Protein AF-A0A1E3SC36-F1 (afdb_monomer_lite)

pLDDT: mean 74.23, std 11.73, range [41.34, 86.38]

Structure (mmCIF, N/CA/C/O backbone):
data_AF-A0A1E3SC36-F1
#
_entry.id   AF-A0A1E3SC36-F1
#
loop_
_atom_site.group_PDB
_atom_site.id
_atom_site.type_symbol
_atom_site.label_atom_id
_atom_site.label_alt_id
_atom_site.label_comp_id
_atom_site.label_asym_id
_atom_site.label_entity_id
_atom_site.label_seq_id
_atom_site.pdbx_PDB_ins_code
_atom_site.Cartn_x
_atom_site.Cartn_y
_atom_site.Cartn_z
_atom_site.occupancy
_atom_site.B_iso_or_equiv
_atom_site.auth_seq_id
_atom_site.auth_comp_id
_atom_site.auth_asym_id
_atom_site.auth_atom_id
_atom_site.pdbx_PDB_model_num
ATOM 1 N N . MET A 1 1 ? -5.834 4.075 11.960 1.00 76.75 1 MET A N 1
ATOM 2 C CA . MET A 1 1 ? -5.248 5.197 11.174 1.00 76.75 1 MET A CA 1
ATOM 3 C C . MET A 1 1 ? -5.661 5.044 9.710 1.00 76.75 1 MET A C 1
ATOM 5 O O . MET A 1 1 ? -5.783 3.915 9.268 1.00 76.75 1 MET A O 1
ATOM 9 N N . LYS A 1 2 ? -5.982 6.123 8.973 1.00 79.94 2 LYS A N 1
ATOM 10 C CA . LYS A 1 2 ? -6.693 6.031 7.674 1.00 79.94 2 LYS A CA 1
ATOM 11 C C . LYS A 1 2 ? -5.817 6.387 6.478 1.00 79.94 2 LYS A C 1
ATOM 13 O O . LYS A 1 2 ? -5.157 7.421 6.517 1.00 79.94 2 LYS A O 1
ATOM 18 N N . ILE A 1 3 ? -5.836 5.557 5.435 1.00 80.12 3 ILE A N 1
ATOM 19 C CA . ILE A 1 3 ? -4.946 5.669 4.270 1.00 80.12 3 ILE A CA 1
ATOM 20 C C . ILE A 1 3 ? -5.689 5.324 2.985 1.00 80.12 3 ILE A C 1
ATOM 22 O O . ILE A 1 3 ? -6.477 4.381 2.949 1.00 80.12 3 ILE A O 1
ATOM 26 N N . ASP A 1 4 ? -5.382 6.043 1.907 1.00 83.50 4 ASP A N 1
ATOM 27 C CA . ASP A 1 4 ? -5.827 5.688 0.564 1.00 83.50 4 ASP A CA 1
ATOM 28 C C . ASP A 1 4 ? -5.247 4.339 0.114 1.00 83.50 4 ASP A C 1
ATOM 30 O O . ASP A 1 4 ? -4.034 4.160 -0.027 1.00 83.50 4 ASP A O 1
ATOM 34 N N . LYS A 1 5 ? -6.132 3.400 -0.220 1.00 83.31 5 LYS A N 1
ATOM 35 C CA . LYS A 1 5 ? -5.809 2.081 -0.773 1.00 83.31 5 LYS A CA 1
ATOM 36 C C . LYS A 1 5 ? -4.889 2.180 -1.981 1.00 83.31 5 LYS A C 1
ATOM 38 O O . LYS A 1 5 ? -3.942 1.412 -2.096 1.00 83.31 5 LYS A O 1
ATOM 43 N N . SER A 1 6 ? -5.150 3.135 -2.872 1.00 81.00 6 SER A N 1
ATOM 44 C CA . SER A 1 6 ? -4.331 3.349 -4.070 1.00 81.00 6 SER A CA 1
ATOM 45 C C . SER A 1 6 ? -2.912 3.808 -3.728 1.00 81.00 6 SER A C 1
ATOM 47 O O . SER A 1 6 ? -1.969 3.402 -4.403 1.00 81.00 6 SER A O 1
ATOM 49 N N . ASN A 1 7 ? -2.759 4.615 -2.673 1.00 80.25 7 ASN A N 1
ATOM 50 C CA . ASN A 1 7 ? -1.457 5.087 -2.211 1.00 80.25 7 ASN A CA 1
ATOM 51 C C . ASN A 1 7 ? -0.660 3.947 -1.566 1.00 80.25 7 ASN A C 1
ATOM 53 O O . ASN A 1 7 ? 0.494 3.717 -1.911 1.00 80.25 7 ASN A O 1
ATOM 57 N N . LEU A 1 8 ? -1.314 3.155 -0.713 1.00 82.31 8 LEU A N 1
ATOM 58 C CA . LEU A 1 8 ? -0.699 1.978 -0.101 1.00 82.31 8 LEU A CA 1
ATOM 59 C C . LEU A 1 8 ? -0.274 0.942 -1.156 1.00 82.31 8 LEU A C 1
ATOM 61 O O . LEU A 1 8 ? 0.817 0.393 -1.072 1.00 82.31 8 LEU A O 1
ATOM 65 N N . VAL A 1 9 ? -1.088 0.712 -2.192 1.00 83.81 9 VAL A N 1
ATOM 66 C CA . VAL A 1 9 ? -0.713 -0.150 -3.328 1.00 83.81 9 VAL A CA 1
ATOM 67 C C . VAL A 1 9 ? 0.520 0.387 -4.059 1.00 83.81 9 VAL A C 1
ATOM 69 O O . VAL A 1 9 ? 1.404 -0.399 -4.388 1.00 83.81 9 VAL A O 1
ATOM 72 N N . ALA A 1 10 ? 0.595 1.696 -4.317 1.00 81.50 10 ALA A N 1
ATOM 73 C CA . ALA A 1 10 ? 1.748 2.301 -4.983 1.00 81.50 10 ALA A CA 1
ATOM 74 C C . ALA A 1 10 ? 3.030 2.135 -4.155 1.00 81.50 10 ALA A C 1
ATOM 76 O O . ALA A 1 10 ? 4.032 1.661 -4.681 1.00 81.50 10 ALA A O 1
ATOM 77 N N . LEU A 1 11 ? 2.967 2.415 -2.853 1.00 82.69 11 LEU A N 1
ATOM 78 C CA . LEU A 1 11 ? 4.099 2.255 -1.939 1.00 82.69 11 LEU A CA 1
ATOM 79 C C . LEU A 1 11 ? 4.571 0.803 -1.834 1.00 82.69 11 LEU A C 1
ATOM 81 O O . LEU A 1 11 ? 5.769 0.538 -1.876 1.00 82.69 11 LEU A O 1
ATOM 85 N N . LEU A 1 12 ? 3.645 -0.156 -1.769 1.00 82.81 12 LEU A N 1
ATOM 86 C CA . LEU A 1 12 ? 4.000 -1.576 -1.766 1.00 82.81 12 LEU A CA 1
ATOM 87 C C . LEU A 1 12 ? 4.711 -1.988 -3.064 1.00 82.81 12 LEU A C 1
ATOM 89 O O . LEU A 1 12 ? 5.668 -2.757 -3.016 1.00 82.81 12 LEU A O 1
ATOM 93 N N . LEU A 1 13 ? 4.300 -1.450 -4.218 1.00 80.25 13 LEU A N 1
ATOM 94 C CA . LEU A 1 13 ? 5.005 -1.679 -5.486 1.00 80.25 13 LEU A CA 1
ATOM 95 C C . LEU A 1 13 ? 6.401 -1.042 -5.500 1.00 80.25 13 LEU A C 1
ATOM 97 O O . LEU A 1 13 ? 7.331 -1.645 -6.028 1.00 80.25 13 LEU A O 1
ATOM 101 N N . GLU A 1 14 ? 6.561 0.149 -4.923 1.00 80.12 14 GLU A N 1
ATOM 102 C CA . GLU A 1 14 ? 7.853 0.844 -4.843 1.00 80.12 14 GLU A CA 1
ATOM 103 C C . GLU A 1 14 ? 8.858 0.128 -3.933 1.00 80.12 14 GLU A C 1
ATOM 105 O O . GLU A 1 14 ? 10.050 0.091 -4.237 1.00 80.12 14 GLU A O 1
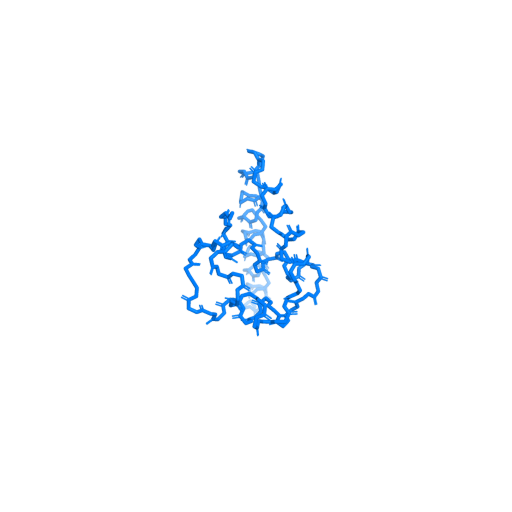ATOM 110 N N . VAL A 1 15 ? 8.380 -0.485 -2.848 1.00 78.38 15 VAL A N 1
ATOM 111 C CA . VAL A 1 15 ? 9.211 -1.213 -1.874 1.00 78.38 15 VAL A CA 1
ATOM 112 C C . VAL A 1 15 ? 9.491 -2.663 -2.310 1.00 78.38 15 VAL A C 1
ATOM 114 O O . VAL A 1 15 ? 10.380 -3.317 -1.767 1.00 78.38 15 VAL A O 1
ATOM 117 N N . GLY A 1 16 ? 8.809 -3.151 -3.352 1.00 77.88 16 GLY A N 1
ATOM 118 C CA . GLY A 1 16 ? 8.993 -4.499 -3.907 1.00 77.88 16 GLY A CA 1
ATOM 119 C C . GLY A 1 16 ? 8.058 -5.562 -3.318 1.00 77.88 16 GLY A C 1
ATOM 120 O O . GLY A 1 16 ? 8.190 -6.744 -3.629 1.00 77.88 16 GLY A O 1
ATOM 121 N N . GLU A 1 17 ? 7.068 -5.154 -2.525 1.00 80.31 17 GLU A N 1
ATOM 122 C CA . GLU A 1 17 ? 5.997 -5.997 -1.984 1.00 80.31 17 GLU A CA 1
ATOM 123 C C . GLU A 1 17 ? 4.860 -6.180 -3.012 1.00 80.31 17 GLU A C 1
ATOM 125 O O . GLU A 1 17 ? 3.678 -5.922 -2.765 1.00 80.31 17 GLU A O 1
ATOM 130 N N . GLU A 1 18 ? 5.216 -6.644 -4.213 1.00 81.38 18 GLU A N 1
ATOM 131 C CA . GLU A 1 18 ? 4.307 -6.757 -5.363 1.00 81.38 18 GLU A CA 1
ATOM 132 C C . GLU A 1 18 ? 3.120 -7.691 -5.091 1.00 81.38 18 GLU A C 1
ATOM 134 O O . GLU A 1 18 ? 1.995 -7.436 -5.528 1.00 81.38 18 GLU A O 1
ATOM 139 N N . ASN A 1 19 ? 3.345 -8.777 -4.347 1.00 82.69 19 ASN A N 1
ATOM 140 C CA . ASN A 1 19 ? 2.293 -9.741 -4.032 1.00 82.69 19 ASN A CA 1
ATOM 141 C C . ASN A 1 19 ? 1.235 -9.126 -3.103 1.00 82.69 19 ASN A C 1
ATOM 143 O O . ASN A 1 19 ? 0.037 -9.228 -3.376 1.00 82.69 19 ASN A O 1
ATOM 147 N N . ALA A 1 20 ? 1.671 -8.423 -2.053 1.00 81.19 20 ALA A N 1
ATOM 148 C CA . ALA A 1 20 ? 0.773 -7.700 -1.162 1.00 81.19 20 ALA A CA 1
ATOM 149 C C . ALA A 1 20 ? 0.043 -6.577 -1.912 1.00 81.19 20 ALA A C 1
ATOM 151 O O . ALA A 1 20 ? -1.171 -6.445 -1.769 1.00 81.19 20 ALA A O 1
ATOM 152 N N . ALA A 1 21 ? 0.736 -5.839 -2.787 1.00 83.19 21 ALA A N 1
ATOM 153 C CA . ALA A 1 21 ? 0.136 -4.792 -3.613 1.00 83.19 21 ALA A CA 1
ATOM 154 C C . ALA A 1 21 ? -0.978 -5.326 -4.530 1.00 83.19 21 ALA A C 1
ATOM 156 O O . ALA A 1 21 ? -2.058 -4.738 -4.617 1.00 83.19 21 ALA A O 1
ATOM 157 N N . VAL A 1 22 ? -0.753 -6.465 -5.192 1.00 84.94 22 VAL A N 1
ATOM 158 C CA . VAL A 1 22 ? -1.745 -7.098 -6.076 1.00 84.94 22 VAL A CA 1
ATOM 159 C C . VAL A 1 22 ? -2.951 -7.605 -5.285 1.00 84.94 22 VAL A C 1
ATOM 161 O O . VAL A 1 22 ? -4.095 -7.412 -5.711 1.00 84.94 22 VAL A O 1
ATOM 164 N N . LEU A 1 23 ? -2.721 -8.247 -4.137 1.00 86.38 23 LEU A N 1
ATOM 165 C CA . LEU A 1 23 ? -3.799 -8.736 -3.277 1.00 86.38 23 LEU A CA 1
ATOM 166 C C . LEU A 1 23 ? -4.617 -7.579 -2.699 1.00 86.38 23 LEU A C 1
ATOM 168 O O . LEU A 1 23 ? -5.848 -7.620 -2.731 1.00 86.38 23 LEU A O 1
ATOM 172 N N . LEU A 1 24 ? -3.944 -6.513 -2.273 1.00 83.25 24 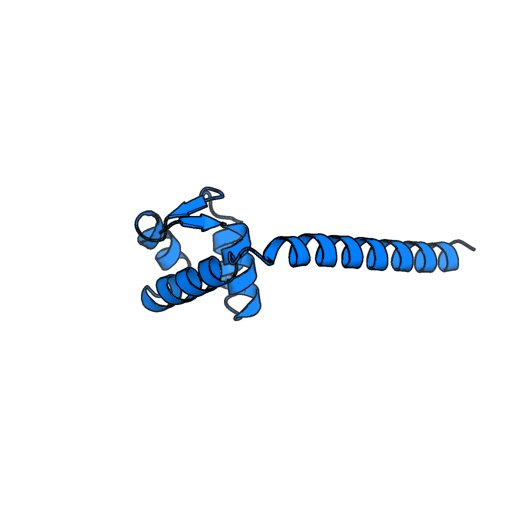LEU A N 1
ATOM 173 C CA . LEU A 1 24 ? -4.565 -5.294 -1.782 1.00 83.25 24 LEU A CA 1
ATOM 174 C C . LEU A 1 24 ? -5.396 -4.614 -2.874 1.00 83.25 24 LEU A C 1
ATOM 176 O O . LEU A 1 24 ? -6.566 -4.311 -2.639 1.00 83.25 24 LEU A O 1
ATOM 180 N N . ALA A 1 25 ? -4.855 -4.451 -4.084 1.00 82.56 25 ALA A N 1
ATOM 181 C CA . ALA A 1 25 ? -5.555 -3.845 -5.218 1.00 82.56 25 ALA A CA 1
ATOM 182 C C . ALA A 1 25 ? -6.827 -4.618 -5.605 1.00 82.56 25 ALA A C 1
ATOM 184 O O . ALA A 1 25 ? -7.848 -4.012 -5.933 1.00 82.56 25 ALA A O 1
ATOM 185 N N . ARG A 1 26 ? -6.795 -5.956 -5.529 1.00 83.12 26 ARG A N 1
ATOM 186 C CA . ARG A 1 26 ? -7.950 -6.820 -5.834 1.00 83.12 26 ARG A CA 1
ATOM 187 C C . ARG A 1 26 ? -8.897 -7.042 -4.656 1.00 83.12 26 ARG A C 1
ATOM 189 O O . ARG A 1 26 ? -9.968 -7.618 -4.853 1.00 83.12 26 ARG A O 1
ATOM 196 N N . SER A 1 27 ? -8.517 -6.629 -3.452 1.00 82.88 27 SER A N 1
ATOM 197 C CA . SER A 1 27 ? -9.335 -6.815 -2.257 1.00 82.88 27 SER A CA 1
ATOM 198 C C . SER A 1 27 ? -10.638 -6.014 -2.327 1.00 82.88 27 SER A C 1
ATOM 200 O O . SER A 1 27 ? -10.723 -4.978 -2.989 1.00 82.88 27 SER A O 1
ATOM 202 N N . LEU A 1 28 ? -11.644 -6.464 -1.575 1.00 82.00 28 LEU A N 1
ATOM 203 C CA . LEU A 1 28 ? -12.903 -5.739 -1.367 1.00 82.00 28 LEU A CA 1
ATOM 204 C C . LEU A 1 28 ? -12.779 -4.625 -0.317 1.00 82.00 28 LEU A C 1
ATOM 206 O O . LEU A 1 28 ? -13.795 -4.076 0.107 1.00 82.00 28 LEU A O 1
ATOM 210 N N . LEU A 1 29 ? -11.556 -4.306 0.122 1.00 80.56 29 LEU A N 1
ATOM 211 C CA . LEU A 1 29 ? -11.341 -3.205 1.047 1.00 80.56 29 LEU A CA 1
ATOM 212 C C . LEU A 1 29 ? -11.770 -1.880 0.404 1.00 80.56 29 LEU A C 1
ATOM 214 O O . LEU A 1 29 ? -11.558 -1.701 -0.806 1.00 80.56 29 LEU A O 1
ATOM 218 N N . PRO A 1 30 ? -12.364 -0.977 1.204 1.00 79.12 30 PRO A N 1
ATOM 219 C CA . PRO A 1 30 ? -12.731 0.361 0.760 1.00 79.12 30 PRO A CA 1
ATOM 220 C C . PRO A 1 30 ? -11.511 1.148 0.270 1.00 79.12 30 PRO A C 1
ATOM 222 O O . PRO A 1 30 ? -10.373 0.823 0.607 1.00 79.12 30 PRO A O 1
ATOM 225 N N . ASP A 1 31 ? -11.759 2.201 -0.512 1.00 78.06 31 ASP A N 1
ATOM 226 C CA . ASP A 1 31 ? -10.703 3.113 -0.970 1.00 78.06 31 ASP A CA 1
ATOM 227 C C . ASP A 1 31 ? -9.969 3.789 0.199 1.00 78.06 31 ASP A C 1
ATOM 229 O O . ASP A 1 31 ? -8.788 4.082 0.078 1.00 78.06 31 ASP A O 1
ATOM 233 N N . GLU A 1 32 ? -10.632 3.966 1.345 1.00 82.69 32 GLU A N 1
ATOM 234 C CA . GLU A 1 32 ? -10.027 4.423 2.600 1.00 82.69 32 GLU A CA 1
ATOM 235 C C . GLU A 1 32 ? -9.856 3.234 3.560 1.00 82.69 32 GLU A C 1
ATOM 237 O O . GLU A 1 32 ? -10.835 2.743 4.129 1.00 82.69 32 GLU A O 1
ATOM 242 N N . ILE A 1 33 ? -8.619 2.774 3.739 1.00 83.06 33 ILE A N 1
ATOM 243 C CA . ILE A 1 33 ? -8.252 1.660 4.617 1.00 83.06 33 ILE A CA 1
ATOM 244 C C . ILE A 1 33 ? -7.959 2.192 6.010 1.00 83.06 33 ILE A C 1
ATOM 246 O O . ILE A 1 33 ? -7.171 3.122 6.169 1.00 83.06 33 ILE A O 1
ATOM 250 N N . ASP A 1 34 ? -8.557 1.573 7.023 1.00 84.06 34 ASP A N 1
ATOM 251 C CA . ASP A 1 34 ? -8.218 1.840 8.412 1.00 84.06 34 ASP A CA 1
ATOM 252 C C . ASP A 1 34 ? -7.240 0.774 8.906 1.00 84.06 34 ASP A C 1
ATOM 254 O O . ASP A 1 34 ? -7.621 -0.366 9.154 1.00 84.06 34 ASP A O 1
ATOM 258 N N . THR A 1 35 ? -5.974 1.139 9.068 1.00 77.75 35 THR A N 1
ATOM 259 C CA . THR A 1 35 ? -4.887 0.227 9.446 1.00 77.75 35 THR A CA 1
ATOM 260 C C . THR A 1 35 ? -5.079 -0.442 10.801 1.00 77.75 35 THR A C 1
ATOM 262 O O . THR A 1 35 ? -4.443 -1.456 11.054 1.00 77.75 35 THR A O 1
ATOM 265 N N . GLU A 1 36 ? -5.963 0.068 11.664 1.00 81.00 36 GLU A N 1
ATOM 266 C CA . GLU A 1 36 ? -6.286 -0.567 12.947 1.00 81.00 36 GLU A CA 1
ATOM 267 C C . GLU A 1 36 ? -7.441 -1.563 12.811 1.00 81.00 36 GLU A C 1
ATOM 269 O O . GLU A 1 36 ? -7.410 -2.645 13.397 1.00 81.00 36 GLU A O 1
ATOM 274 N N . ARG A 1 37 ? -8.466 -1.213 12.026 1.00 82.44 37 ARG A N 1
ATOM 275 C CA . ARG A 1 37 ? -9.655 -2.055 11.826 1.00 82.44 37 ARG A CA 1
ATOM 276 C C . ARG A 1 37 ? -9.415 -3.160 10.801 1.00 82.44 37 ARG A C 1
ATOM 278 O O . ARG A 1 37 ? -9.909 -4.271 10.964 1.00 82.44 37 ARG A O 1
ATOM 285 N N . ASP A 1 38 ? -8.663 -2.838 9.760 1.00 83.75 38 ASP A N 1
ATOM 286 C CA . ASP A 1 38 ? -8.403 -3.688 8.605 1.00 83.75 38 ASP A CA 1
ATOM 287 C C . ASP A 1 38 ? -7.043 -4.409 8.733 1.00 83.75 38 ASP A C 1
ATOM 289 O O . ASP A 1 38 ? -6.641 -5.138 7.826 1.00 83.75 38 ASP A O 1
ATOM 293 N N . LEU A 1 39 ? -6.366 -4.275 9.886 1.00 82.06 39 LEU A N 1
ATOM 294 C CA . LEU A 1 39 ? -5.068 -4.891 10.192 1.00 82.06 39 LEU A CA 1
ATOM 295 C C . LEU A 1 39 ? -5.050 -6.394 9.906 1.00 82.06 39 LEU A C 1
A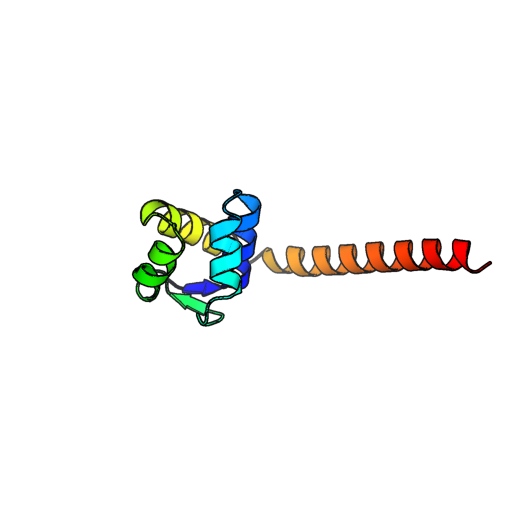TOM 297 O O . LEU A 1 39 ? -4.128 -6.895 9.279 1.00 82.06 39 LEU A O 1
ATOM 301 N N . ASP A 1 40 ? -6.086 -7.115 10.333 1.00 82.19 40 ASP A N 1
ATOM 302 C CA . ASP A 1 40 ? -6.202 -8.567 10.144 1.00 82.19 40 ASP A CA 1
ATOM 303 C C . ASP A 1 40 ? -6.259 -8.959 8.657 1.00 82.19 40 ASP A C 1
ATOM 305 O O . ASP A 1 40 ? -5.657 -9.942 8.215 1.00 82.19 40 ASP A O 1
ATOM 309 N N . THR A 1 41 ? -6.911 -8.119 7.850 1.00 83.62 41 THR A N 1
ATOM 310 C CA . THR A 1 41 ? -6.991 -8.305 6.398 1.00 83.62 41 THR A CA 1
ATOM 311 C C . THR A 1 41 ? -5.664 -7.959 5.725 1.00 83.62 41 THR A C 1
ATOM 313 O O . THR A 1 41 ? -5.225 -8.697 4.847 1.00 83.62 41 THR A O 1
ATOM 316 N N . LEU A 1 42 ? -4.991 -6.892 6.166 1.00 83.38 42 LEU A N 1
ATOM 317 C CA . LEU A 1 42 ? -3.661 -6.514 5.679 1.00 83.38 42 LEU A CA 1
ATOM 318 C C . LEU A 1 42 ? -2.613 -7.588 6.007 1.00 83.38 42 LEU A C 1
ATOM 320 O O . LEU A 1 42 ? -1.847 -7.984 5.130 1.00 83.38 42 LEU A O 1
ATOM 324 N N . MET A 1 43 ? -2.647 -8.141 7.222 1.00 83.38 43 MET A N 1
ATOM 325 C CA . MET A 1 43 ? -1.783 -9.255 7.625 1.00 83.38 43 MET A CA 1
ATOM 326 C C . MET A 1 43 ? -2.050 -10.525 6.811 1.00 83.38 43 MET A C 1
ATOM 328 O O . MET A 1 43 ? -1.124 -11.260 6.472 1.00 83.38 43 MET A O 1
ATOM 332 N N . SER A 1 44 ? -3.304 -10.762 6.416 1.00 82.44 44 SER A N 1
ATOM 333 C CA . SER A 1 44 ? -3.667 -11.882 5.538 1.00 82.44 44 SER A CA 1
ATOM 334 C C . SER A 1 44 ? -3.094 -11.757 4.117 1.00 82.44 44 SER A C 1
ATOM 336 O O . SER A 1 44 ? -3.016 -12.759 3.406 1.00 82.44 44 SER A O 1
ATOM 338 N N . PHE A 1 45 ? -2.665 -10.561 3.694 1.00 81.19 45 PHE A N 1
ATOM 339 C CA . PHE A 1 45 ? -1.949 -10.353 2.429 1.00 81.19 45 PHE A CA 1
ATOM 340 C C . PHE A 1 45 ? -0.442 -10.614 2.528 1.00 81.19 45 PHE A C 1
ATOM 342 O O . PHE A 1 45 ? 0.248 -10.544 1.512 1.00 81.19 45 PHE A O 1
ATOM 349 N N . GLY A 1 46 ? 0.050 -10.972 3.718 1.00 79.00 46 GLY A N 1
ATOM 350 C CA . GLY A 1 46 ? 1.460 -11.258 3.977 1.00 79.00 46 GLY A CA 1
ATOM 351 C C . GLY A 1 46 ? 2.240 -10.086 4.568 1.00 79.00 46 GLY A C 1
ATOM 352 O O . GLY A 1 46 ? 3.453 -10.198 4.680 1.00 79.00 46 GLY A O 1
ATOM 353 N N . LEU A 1 47 ? 1.565 -8.998 4.952 1.00 81.25 47 LEU A N 1
ATOM 354 C CA . LEU A 1 47 ? 2.197 -7.859 5.615 1.00 81.25 47 LEU A CA 1
ATOM 355 C C . LEU A 1 47 ? 2.376 -8.142 7.110 1.00 81.25 47 LEU A C 1
ATOM 357 O O . LEU A 1 47 ? 1.438 -8.552 7.794 1.00 81.25 47 LEU A O 1
ATOM 361 N N . GLU A 1 48 ? 3.563 -7.891 7.648 1.00 81.31 48 GLU A N 1
ATOM 362 C CA . GLU A 1 48 ? 3.772 -7.918 9.095 1.00 81.31 48 GLU A CA 1
ATOM 363 C C . GLU A 1 48 ? 3.194 -6.662 9.753 1.00 81.31 48 GLU A C 1
ATOM 365 O O . GLU A 1 48 ? 3.073 -5.608 9.131 1.00 81.31 48 GLU A O 1
ATOM 370 N N . ARG A 1 49 ? 2.842 -6.746 11.040 1.00 77.25 49 ARG A N 1
ATOM 371 C CA . ARG A 1 49 ? 2.273 -5.602 11.768 1.00 77.25 49 ARG A CA 1
ATOM 372 C C . ARG A 1 49 ? 3.196 -4.381 11.739 1.00 77.25 49 ARG A C 1
ATOM 374 O O . ARG A 1 49 ? 2.706 -3.276 11.540 1.00 77.25 49 ARG A O 1
ATOM 381 N N . ASP A 1 50 ? 4.497 -4.592 11.921 1.00 79.19 50 ASP A N 1
ATOM 382 C CA . ASP A 1 50 ? 5.498 -3.523 11.883 1.00 79.19 50 ASP A CA 1
ATOM 383 C C . ASP A 1 50 ? 5.612 -2.904 10.481 1.00 79.19 50 ASP A C 1
ATOM 385 O O . ASP A 1 50 ? 5.706 -1.689 10.352 1.00 79.19 50 ASP A O 1
ATOM 389 N N . GLN A 1 51 ? 5.493 -3.716 9.424 1.00 79.50 51 GLN A N 1
ATOM 390 C CA . GLN A 1 51 ? 5.462 -3.231 8.041 1.00 79.50 51 GLN A CA 1
ATOM 391 C C . GLN A 1 51 ? 4.199 -2.416 7.753 1.00 79.50 51 GLN A C 1
ATOM 393 O O . GLN A 1 51 ? 4.266 -1.387 7.091 1.00 79.50 51 GLN A O 1
ATOM 398 N N . VAL A 1 52 ? 3.037 -2.854 8.252 1.00 79.88 52 VAL A N 1
ATOM 399 C CA . VAL A 1 52 ? 1.788 -2.094 8.106 1.00 79.88 52 VAL A CA 1
ATOM 400 C C . VAL A 1 52 ? 1.926 -0.723 8.754 1.00 79.88 52 VAL A C 1
ATOM 402 O O . VAL A 1 52 ? 1.502 0.247 8.142 1.00 79.88 52 VAL A O 1
ATOM 405 N N . ASP A 1 53 ? 2.517 -0.633 9.945 1.00 80.06 53 ASP A N 1
ATOM 406 C CA . ASP A 1 53 ? 2.710 0.641 10.647 1.00 80.06 53 ASP A CA 1
ATOM 407 C C . ASP A 1 53 ? 3.717 1.545 9.913 1.00 80.06 53 ASP A C 1
ATOM 409 O O . ASP A 1 53 ? 3.434 2.718 9.682 1.00 80.06 53 ASP A O 1
ATOM 413 N N . GLU A 1 54 ? 4.830 0.982 9.428 1.00 80.31 54 GLU A N 1
ATOM 414 C CA . GLU A 1 54 ? 5.840 1.699 8.637 1.00 80.31 54 GLU A CA 1
ATOM 415 C C . GLU A 1 54 ? 5.260 2.252 7.327 1.00 80.31 54 GLU A C 1
ATOM 417 O O . GLU A 1 54 ? 5.387 3.442 7.032 1.00 80.31 54 GLU A O 1
ATOM 422 N N . PHE A 1 55 ? 4.561 1.418 6.550 1.00 76.00 55 PHE A N 1
ATOM 423 C CA . PHE A 1 55 ? 3.894 1.866 5.326 1.00 76.00 55 PHE A CA 1
ATOM 424 C C . PHE A 1 55 ? 2.776 2.851 5.623 1.00 76.00 55 PHE A C 1
ATOM 426 O O . PHE A 1 55 ? 2.470 3.704 4.790 1.00 76.00 55 PHE A O 1
ATOM 433 N N . ALA A 1 56 ? 2.169 2.747 6.802 1.00 75.69 56 ALA A N 1
ATOM 434 C CA . ALA A 1 56 ? 1.116 3.641 7.207 1.00 75.69 56 ALA A CA 1
ATOM 435 C C . ALA A 1 56 ? 1.635 5.041 7.538 1.00 75.69 56 ALA A C 1
ATOM 437 O O . ALA A 1 56 ? 1.056 6.032 7.088 1.00 75.69 56 ALA A O 1
ATOM 438 N N . GLU A 1 57 ? 2.751 5.127 8.259 1.00 74.69 57 GLU A N 1
ATOM 439 C CA . GLU A 1 57 ? 3.469 6.378 8.484 1.00 74.69 57 GLU A CA 1
ATOM 440 C C . GLU A 1 57 ? 4.000 6.964 7.172 1.00 74.69 57 GLU A C 1
ATOM 442 O O . GLU A 1 57 ? 3.841 8.161 6.932 1.00 74.69 57 GLU A O 1
ATOM 447 N N . LEU A 1 58 ? 4.558 6.132 6.285 1.00 73.38 58 LEU A N 1
ATOM 448 C CA . LEU A 1 58 ? 5.085 6.566 4.990 1.00 73.38 58 LEU A CA 1
ATOM 449 C C . LEU A 1 58 ? 3.977 7.128 4.087 1.00 73.38 58 LEU A C 1
ATOM 451 O O . LEU A 1 58 ? 4.126 8.209 3.525 1.00 73.38 58 LEU A O 1
ATOM 455 N N . ALA A 1 59 ? 2.834 6.442 4.012 1.00 68.50 59 ALA A N 1
ATOM 456 C CA . ALA A 1 59 ? 1.688 6.870 3.215 1.00 68.50 59 ALA A CA 1
ATOM 457 C C . ALA A 1 59 ? 1.056 8.169 3.716 1.00 68.50 59 ALA A C 1
ATOM 459 O O . ALA A 1 59 ? 0.488 8.907 2.915 1.00 68.50 59 ALA A O 1
ATOM 460 N N . ILE A 1 60 ? 1.139 8.451 5.019 1.00 64.31 60 ILE A N 1
ATOM 461 C CA . ILE A 1 60 ? 0.651 9.700 5.615 1.00 64.31 60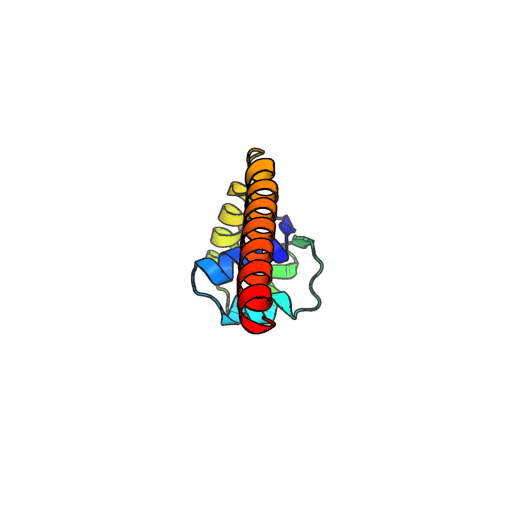 ILE A CA 1
ATOM 462 C C . ILE A 1 60 ? 1.686 1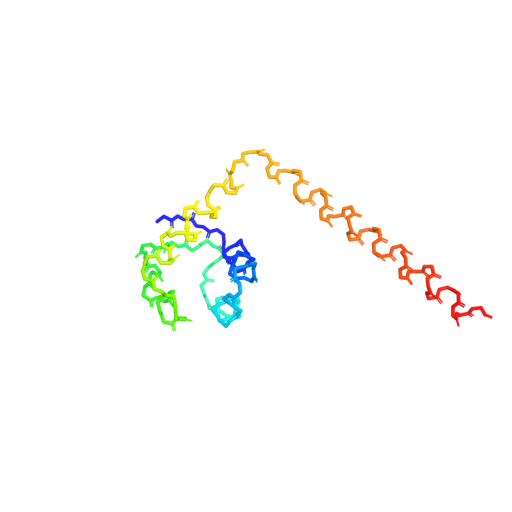0.816 5.487 1.00 64.31 60 ILE A C 1
ATOM 464 O O . ILE A 1 60 ? 1.298 11.955 5.244 1.00 64.31 60 ILE A O 1
ATOM 468 N N . GLY A 1 61 ? 2.981 10.500 5.576 1.00 54.41 61 GLY A N 1
ATOM 469 C CA . GLY A 1 61 ? 4.070 11.434 5.280 1.00 54.41 61 GLY A CA 1
ATOM 470 C C . GLY A 1 61 ? 4.087 11.895 3.819 1.00 54.41 61 GLY A C 1
ATOM 471 O O . GLY A 1 61 ? 4.477 13.023 3.539 1.00 54.41 61 GLY A O 1
ATOM 472 N N . THR A 1 62 ? 3.591 11.073 2.887 1.00 52.12 62 THR A N 1
ATOM 473 C CA . THR A 1 62 ? 3.321 11.500 1.504 1.00 52.12 62 THR A CA 1
ATOM 474 C C . THR A 1 62 ? 2.202 12.548 1.432 1.00 52.12 62 THR A C 1
ATOM 476 O O . THR A 1 62 ? 2.296 13.458 0.620 1.00 52.12 62 THR A O 1
ATOM 479 N N . ILE A 1 63 ? 1.218 12.516 2.345 1.00 47.62 63 ILE A N 1
ATOM 480 C CA . ILE A 1 63 ? 0.108 13.487 2.439 1.00 47.62 63 ILE A CA 1
ATOM 481 C C . ILE A 1 63 ? 0.552 14.761 3.201 1.00 47.62 63 ILE A C 1
ATOM 483 O O . ILE A 1 63 ? -0.206 15.368 3.960 1.00 47.62 63 ILE A O 1
ATOM 487 N N . GLU A 1 64 ? 1.792 15.217 3.006 1.00 41.34 64 GLU A N 1
ATOM 488 C CA . GLU A 1 64 ? 2.113 16.632 3.207 1.00 41.34 64 GLU A CA 1
ATOM 489 C C . GLU A 1 64 ? 1.564 17.438 2.008 1.00 41.34 64 GLU A C 1
ATOM 491 O O . GLU A 1 64 ? 1.555 16.952 0.878 1.00 41.34 64 GLU A O 1
ATOM 496 N N . PRO A 1 65 ? 1.068 18.674 2.204 1.00 47.62 65 PRO A N 1
ATOM 497 C CA . PRO A 1 65 ? 0.293 19.430 1.206 1.00 47.62 65 PRO A CA 1
ATOM 498 C C . PRO A 1 65 ? 1.039 19.827 -0.091 1.00 47.62 65 PRO A C 1
ATOM 500 O O . PRO A 1 65 ? 0.491 20.585 -0.893 1.00 47.62 65 PRO A O 1
ATOM 503 N N . ASP A 1 66 ? 2.246 19.312 -0.332 1.00 45.78 66 ASP A N 1
ATOM 504 C CA . ASP A 1 66 ? 2.978 19.440 -1.600 1.00 45.78 66 ASP A CA 1
ATOM 505 C C . ASP A 1 66 ? 2.460 18.468 -2.694 1.00 45.78 66 ASP A C 1
ATOM 507 O O . ASP A 1 66 ? 2.754 18.623 -3.879 1.00 45.78 66 ASP A O 1
ATOM 511 N N . ASP A 1 67 ? 1.596 17.513 -2.329 1.00 48.50 67 ASP A N 1
ATOM 512 C CA . ASP A 1 67 ? 1.075 16.427 -3.183 1.00 48.50 67 ASP A CA 1
ATOM 513 C C . ASP A 1 67 ? 0.215 16.876 -4.394 1.00 48.50 67 ASP A C 1
ATOM 515 O O . ASP A 1 67 ? -0.099 16.101 -5.305 1.00 48.50 67 ASP A O 1
ATOM 519 N N . VAL A 1 68 ? -0.146 18.162 -4.472 1.00 52.91 68 VAL A N 1
ATOM 520 C CA . VAL A 1 68 ? -0.784 18.743 -5.671 1.00 52.91 68 VAL A CA 1
ATOM 521 C C . VAL A 1 68 ? 0.174 18.701 -6.874 1.00 52.91 68 VAL A C 1
ATOM 523 O O . VAL A 1 68 ? -0.267 18.592 -8.020 1.00 52.91 68 VAL A O 1
ATOM 526 N N . ASN A 1 69 ? 1.487 18.715 -6.623 1.00 47.56 69 ASN A N 1
ATOM 527 C CA . ASN A 1 69 ? 2.515 18.687 -7.659 1.00 47.56 69 ASN A CA 1
ATOM 528 C C . ASN A 1 69 ? 2.657 17.295 -8.303 1.00 47.56 69 ASN A C 1
ATOM 530 O O . ASN A 1 69 ? 2.864 17.188 -9.510 1.00 47.56 69 ASN A O 1
ATOM 534 N N . ILE A 1 70 ? 2.451 16.216 -7.536 1.00 51.97 70 ILE A N 1
ATOM 535 C CA . ILE A 1 70 ? 2.628 14.838 -8.020 1.00 51.97 70 ILE A CA 1
ATOM 536 C C . ILE A 1 70 ? 1.525 14.441 -9.006 1.00 51.97 70 ILE A C 1
ATOM 538 O O . ILE A 1 70 ? 1.815 13.838 -10.039 1.00 51.97 70 ILE A O 1
ATOM 542 N N . ARG A 1 71 ? 0.263 14.831 -8.763 1.00 51.31 71 ARG A N 1
ATOM 543 C CA . ARG A 1 71 ? -0.828 14.595 -9.732 1.00 51.31 71 ARG A CA 1
ATOM 544 C C . ARG A 1 71 ? -0.600 15.355 -11.038 1.00 51.31 71 ARG A C 1
ATOM 546 O O . ARG A 1 71 ? -0.701 14.757 -12.105 1.00 51.31 71 ARG A O 1
ATOM 553 N N . SER A 1 72 ? -0.210 16.629 -10.949 1.00 50.25 72 SER A N 1
ATOM 554 C CA . SER A 1 72 ? 0.066 17.457 -12.130 1.00 50.25 72 SER A CA 1
ATOM 555 C C . SER A 1 72 ? 1.258 16.924 -12.932 1.00 50.25 72 SER A C 1
ATOM 557 O O . SER A 1 72 ? 1.184 16.816 -14.152 1.00 50.25 72 SER A O 1
ATOM 559 N N . GLN A 1 73 ? 2.327 16.491 -12.259 1.00 52.84 73 GLN A N 1
ATOM 560 C CA . GLN A 1 73 ? 3.501 15.915 -12.914 1.00 52.84 73 GLN A CA 1
ATOM 561 C C . GLN A 1 73 ? 3.204 14.556 -13.568 1.00 52.84 73 GLN A C 1
ATOM 563 O O . GLN A 1 73 ? 3.755 14.238 -14.625 1.00 52.84 73 GLN A O 1
ATOM 568 N N . ARG A 1 74 ? 2.303 13.753 -12.986 1.00 57.97 74 ARG A N 1
ATOM 569 C CA . ARG A 1 74 ? 1.870 12.478 -13.575 1.00 57.97 74 ARG A CA 1
ATOM 570 C C . ARG A 1 74 ? 0.998 12.678 -14.813 1.00 57.97 74 ARG A C 1
ATOM 572 O O . ARG A 1 74 ? 1.158 11.934 -15.782 1.00 57.97 74 ARG A O 1
ATOM 579 N N . ASP A 1 75 ? 0.132 13.686 -14.798 1.00 57.62 75 ASP A N 1
ATOM 580 C CA . ASP A 1 75 ? -0.697 14.053 -15.948 1.00 57.62 75 ASP A CA 1
ATOM 581 C C . ASP A 1 75 ? 0.166 14.626 -17.088 1.00 57.62 75 ASP A C 1
ATOM 583 O O . ASP A 1 75 ? 0.023 14.212 -18.240 1.00 57.62 75 ASP A O 1
ATOM 587 N N . GLU A 1 76 ? 1.154 15.469 -16.773 1.00 60.06 76 GLU A N 1
ATOM 588 C CA . GLU A 1 76 ? 2.135 15.980 -17.745 1.00 60.06 76 GLU A CA 1
ATOM 589 C C . GLU A 1 76 ? 2.983 14.859 -18.37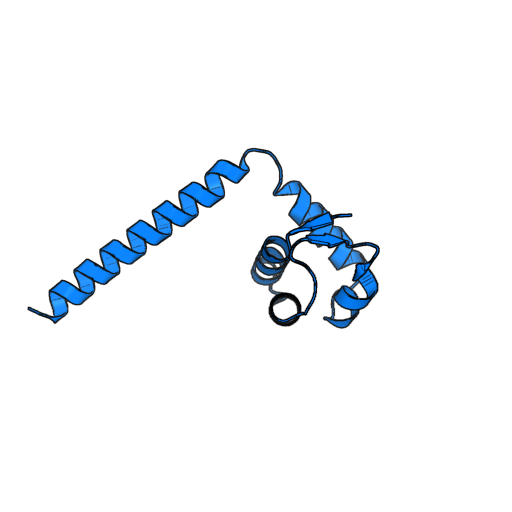2 1.00 60.06 76 GLU A C 1
ATOM 591 O O . GLU A 1 76 ? 3.261 14.856 -19.582 1.00 60.06 76 GLU A O 1
ATOM 596 N N . LEU A 1 77 ? 3.374 13.864 -17.570 1.00 63.75 77 LEU A N 1
ATOM 597 C CA . LEU A 1 77 ? 4.100 12.693 -18.053 1.00 63.75 77 LEU A CA 1
ATOM 598 C C . LEU A 1 77 ? 3.213 11.818 -18.951 1.00 63.75 77 LEU A C 1
ATOM 600 O O . LEU A 1 77 ? 3.668 11.378 -20.012 1.00 63.75 77 LEU A O 1
ATOM 604 N N . GLN A 1 78 ? 1.946 11.597 -18.580 1.00 62.44 78 GLN A N 1
ATOM 605 C CA . GLN A 1 78 ? 0.991 10.868 -19.419 1.00 62.44 78 GLN A CA 1
ATOM 606 C C . GLN A 1 78 ? 0.725 11.578 -20.747 1.00 62.44 78 GLN A C 1
ATOM 608 O O . GLN A 1 78 ? 0.675 10.915 -21.787 1.00 62.44 78 GLN A O 1
ATOM 613 N N . GLU A 1 79 ? 0.604 12.905 -20.747 1.00 68.25 79 GLU A N 1
ATOM 614 C CA . GLU A 1 79 ? 0.418 13.680 -21.972 1.00 68.25 79 GLU A CA 1
ATOM 615 C C . GLU A 1 79 ? 1.645 13.569 -22.890 1.00 68.25 79 GLU A C 1
ATOM 617 O O . GLU A 1 79 ? 1.519 13.352 -24.099 1.00 68.25 79 GLU A O 1
ATOM 622 N N . THR A 1 80 ? 2.845 13.629 -22.311 1.00 73.69 80 THR A N 1
ATOM 623 C CA . THR A 1 80 ? 4.106 13.488 -23.051 1.00 73.69 80 THR A CA 1
ATOM 624 C C . THR A 1 80 ? 4.251 12.100 -23.672 1.00 73.69 80 THR A C 1
ATOM 626 O O . THR A 1 80 ? 4.647 11.975 -24.835 1.00 73.69 80 THR A O 1
ATOM 629 N N . ILE A 1 81 ? 3.901 11.050 -22.925 1.00 73.50 81 ILE A N 1
ATOM 630 C CA . ILE A 1 81 ? 3.897 9.675 -23.429 1.00 73.50 81 ILE A CA 1
ATOM 631 C C . ILE A 1 81 ? 2.874 9.542 -24.562 1.00 73.50 81 ILE A C 1
ATOM 633 O O . ILE A 1 81 ? 3.241 9.088 -25.644 1.00 73.50 81 ILE A O 1
ATOM 637 N N . SER A 1 82 ? 1.633 10.002 -24.368 1.00 73.94 82 SER A N 1
ATOM 638 C CA . SER A 1 82 ? 0.594 9.981 -25.410 1.00 73.94 82 SER A CA 1
ATOM 639 C C . SER A 1 82 ? 1.045 10.664 -26.700 1.00 73.94 82 SER A C 1
ATOM 641 O O . SER A 1 82 ? 0.861 10.112 -27.784 1.00 73.94 82 SER A O 1
ATOM 643 N N . ARG A 1 83 ? 1.690 11.833 -26.596 1.00 75.88 83 ARG A N 1
ATOM 644 C CA . ARG A 1 83 ? 2.182 12.577 -27.762 1.00 75.88 83 ARG A CA 1
ATOM 645 C C . ARG A 1 83 ? 3.243 11.794 -28.534 1.00 75.88 83 ARG A C 1
ATOM 647 O O . ARG A 1 83 ? 3.145 11.688 -29.750 1.00 75.88 83 ARG A O 1
ATOM 654 N N . ARG A 1 84 ? 4.197 11.169 -27.837 1.00 71.88 84 ARG A N 1
ATOM 655 C CA . ARG A 1 84 ? 5.244 10.360 -28.484 1.00 71.88 84 ARG A CA 1
ATOM 656 C C . ARG A 1 84 ? 4.715 9.082 -29.122 1.00 71.88 84 ARG A C 1
ATOM 658 O O . ARG A 1 84 ? 5.203 8.693 -30.178 1.00 71.88 84 ARG A O 1
ATOM 665 N N . TRP A 1 85 ? 3.727 8.432 -28.510 1.00 78.19 85 TRP A N 1
ATOM 666 C CA . TRP A 1 85 ? 3.055 7.290 -29.134 1.00 78.19 85 TRP A CA 1
ATOM 667 C C . TRP A 1 85 ? 2.294 7.707 -30.393 1.00 78.19 85 TRP A C 1
ATOM 669 O O . TRP A 1 85 ? 2.357 6.994 -31.390 1.00 78.19 85 TRP A O 1
ATOM 679 N N . ALA A 1 86 ? 1.632 8.867 -30.377 1.00 78.44 86 ALA A N 1
ATOM 680 C CA . ALA A 1 86 ? 0.958 9.400 -31.556 1.00 78.44 86 ALA A CA 1
ATOM 681 C C . ALA A 1 86 ? 1.949 9.700 -32.694 1.00 78.44 86 ALA A C 1
ATOM 683 O O . ALA A 1 86 ? 1.711 9.275 -33.818 1.00 78.44 86 ALA A O 1
ATOM 684 N N . GLU A 1 87 ? 3.085 10.341 -32.401 1.00 78.25 87 GLU A N 1
ATOM 685 C CA . GLU A 1 87 ? 4.145 10.602 -33.390 1.00 78.25 87 GLU A CA 1
ATOM 686 C C . GLU A 1 87 ? 4.765 9.309 -33.947 1.00 78.25 87 GLU A C 1
ATOM 688 O O . GLU A 1 87 ? 5.051 9.214 -35.139 1.00 78.25 87 GLU A O 1
ATOM 693 N N . LEU A 1 88 ? 4.951 8.292 -33.100 1.00 78.81 88 LEU A N 1
ATOM 694 C CA . LEU A 1 88 ? 5.484 6.994 -33.516 1.00 78.81 88 LEU A CA 1
ATOM 695 C C . LEU A 1 88 ? 4.516 6.255 -34.450 1.00 78.81 88 LEU A C 1
ATOM 697 O O . LEU A 1 88 ? 4.939 5.695 -35.459 1.00 78.81 88 LEU A O 1
ATOM 701 N N . VAL A 1 89 ? 3.224 6.252 -34.112 1.00 81.56 89 VAL A N 1
ATOM 702 C CA . VAL A 1 89 ? 2.179 5.614 -34.923 1.00 81.56 89 VAL A CA 1
ATOM 703 C C . VAL A 1 89 ? 1.987 6.358 -36.244 1.00 81.56 89 VAL A C 1
ATOM 705 O O . VAL A 1 89 ? 1.866 5.709 -37.278 1.00 81.56 89 VAL A O 1
ATOM 708 N N . ASP A 1 90 ? 2.021 7.691 -36.242 1.00 83.94 90 ASP A N 1
ATOM 709 C CA . ASP A 1 90 ? 1.929 8.503 -37.463 1.00 83.94 90 ASP A CA 1
ATOM 710 C C . ASP A 1 90 ? 3.077 8.185 -38.441 1.00 83.94 90 ASP A C 1
ATOM 712 O O . ASP A 1 90 ? 2.850 7.970 -39.632 1.00 83.94 90 ASP A O 1
ATOM 716 N N . GLY A 1 91 ? 4.295 7.999 -37.920 1.00 78.56 91 GLY A N 1
ATOM 717 C CA . GLY A 1 91 ? 5.456 7.568 -38.706 1.00 78.56 91 GLY A CA 1
ATOM 718 C C . GLY A 1 91 ? 5.398 6.129 -39.237 1.00 78.56 91 GLY A C 1
ATOM 719 O O . GLY A 1 91 ? 6.210 5.771 -40.087 1.00 78.56 91 GLY A O 1
ATOM 720 N N . TRP A 1 92 ? 4.475 5.293 -38.753 1.00 78.50 92 TRP A N 1
ATOM 721 C CA . TRP A 1 92 ? 4.252 3.929 -39.258 1.00 78.50 92 TRP A CA 1
ATOM 722 C C . TRP A 1 92 ? 3.087 3.827 -40.245 1.00 78.50 92 TRP A C 1
ATOM 724 O O . TRP A 1 92 ? 2.982 2.827 -40.954 1.00 78.50 92 TRP A O 1
ATOM 734 N N . VAL A 1 93 ? 2.191 4.817 -40.258 1.00 74.50 93 VAL A N 1
ATOM 735 C CA . VAL A 1 93 ? 1.000 4.846 -41.123 1.00 74.50 93 VAL A CA 1
ATOM 736 C C . VAL A 1 93 ? 1.246 5.641 -42.422 1.00 74.50 93 VAL A C 1
ATOM 738 O O . VAL A 1 93 ? 0.457 5.514 -43.360 1.00 74.50 93 VAL A O 1
ATOM 741 N N . SER A 1 94 ? 2.347 6.402 -42.506 1.00 53.84 94 SER A N 1
ATOM 742 C CA . SER A 1 94 ? 2.910 6.959 -43.757 1.00 53.84 94 SER A CA 1
ATOM 743 C C . SER A 1 94 ? 3.715 5.928 -44.547 1.00 53.84 94 SER A C 1
ATOM 745 O O . SER A 1 94 ? 3.573 5.912 -45.791 1.00 53.84 94 SER A O 1
#

Radius of gyration: 17.33 Å; chains: 1; bounding box: 22×31×57 Å

Sequence (94 aa):
MKIDKSNLVALLLEVGEENAAVLLARSLLPDEIDTERDLDTLMSFGLERDQVDEFAELAIGTIEPDDVNIRSQRDELQETISRRWAELVDGWVS

Foldseek 3Di:
DKFFLVLLLVVCVVVPVPQLSVCSVPDPDDRIDDCVVCVVVSVVSVADNVRSVVSVVVRVVCPPVVVVVVVVVVVVVVVVVVVVVVVVVVVVVD

Organism: Mycobacterium intermedium (NCBI:txid28445)

Secondary structure (DSSP, 8-state):
-EEEHHHHHHHHHHHT-HHHHHHHHHS---SEEETTTSHHHHHHTT--HHHHHHHHHHHHHHTSTTTHHHHHHHHHHHHHHHHHHHHHHHHHH-